Protein AF-A0A103YLN3-F1 (afdb_monomer_lite)

Radius of gyration: 15.43 Å; chains: 1; bounding box: 35×19×42 Å

pLDDT: mean 93.22, std 8.46, range [53.44, 98.62]

Secondary structure (DSSP, 8-state):
-EEEE---S-HHHHHHHHHHTTS--SS-SSHHHHHHHHHHHHHHHHHHHHHH--EEEE----HHHHHHHHHHHTTSPPP-

Structure (mmCIF, N/CA/C/O backbone):
data_AF-A0A103YLN3-F1
#
_entry.id   AF-A0A103YLN3-F1
#
loop_
_atom_site.group_PDB
_atom_site.id
_atom_site.type_symbol
_atom_site.label_atom_id
_atom_site.label_alt_id
_atom_site.label_comp_id
_atom_site.label_asym_id
_atom_site.label_entity_id
_atom_site.label_seq_id
_atom_site.pdbx_PDB_ins_code
_atom_site.Cartn_x
_atom_site.Cartn_y
_atom_site.Cartn_z
_atom_site.occupancy
_atom_site.B_iso_or_equiv
_atom_site.auth_seq_id
_atom_site.auth_comp_id
_atom_site.auth_asym_id
_atom_site.auth_atom_id
_atom_site.pdbx_PDB_model_num
ATOM 1 N N . MET A 1 1 ? -4.860 8.448 -15.129 1.00 85.38 1 MET A N 1
ATOM 2 C CA . MET A 1 1 ? -5.282 8.451 -13.709 1.00 85.38 1 MET A CA 1
ATOM 3 C C . MET A 1 1 ? -4.088 8.096 -12.837 1.00 85.38 1 MET A C 1
ATOM 5 O O . MET A 1 1 ? -3.193 7.412 -13.322 1.00 85.38 1 MET A O 1
ATOM 9 N N . GLY A 1 2 ? -4.031 8.607 -11.606 1.00 92.56 2 GLY A N 1
ATOM 10 C CA . GLY A 1 2 ? -2.933 8.351 -10.672 1.00 92.56 2 GLY A CA 1
ATOM 11 C C . GLY A 1 2 ? -3.455 7.786 -9.356 1.00 92.56 2 GLY A C 1
ATOM 12 O O . GLY A 1 2 ? -4.437 8.301 -8.824 1.00 92.56 2 GLY A O 1
ATOM 13 N N . PHE A 1 3 ? -2.807 6.748 -8.836 1.00 94.94 3 PHE A N 1
ATOM 14 C CA . PHE A 1 3 ? -3.217 6.054 -7.619 1.00 94.94 3 PHE A CA 1
ATOM 15 C C . PHE A 1 3 ? -2.135 6.153 -6.546 1.00 94.94 3 PHE A C 1
ATOM 17 O O . PHE A 1 3 ? -0.953 5.947 -6.816 1.00 94.94 3 PHE A O 1
ATOM 24 N N . LYS A 1 4 ? -2.542 6.426 -5.304 1.00 97.62 4 LYS A N 1
ATOM 25 C CA . LYS A 1 4 ? -1.680 6.318 -4.123 1.00 97.62 4 LYS A CA 1
ATOM 26 C C . LYS A 1 4 ? -2.089 5.086 -3.328 1.00 97.62 4 LYS A C 1
ATOM 28 O O . LYS A 1 4 ? -3.162 5.068 -2.730 1.00 97.62 4 LYS A O 1
ATOM 33 N N . LEU A 1 5 ? -1.220 4.085 -3.291 1.00 98.00 5 LEU A N 1
ATOM 34 C CA . LEU A 1 5 ? -1.433 2.872 -2.515 1.00 98.00 5 LEU A CA 1
ATOM 35 C C . LEU A 1 5 ? -0.838 3.037 -1.109 1.00 98.00 5 LEU A C 1
ATOM 37 O O . LEU A 1 5 ? 0.347 3.335 -0.953 1.00 98.00 5 LEU A O 1
ATOM 41 N N . VAL A 1 6 ? -1.666 2.828 -0.085 1.00 98.31 6 VAL A N 1
ATOM 42 C CA . VAL A 1 6 ? -1.310 2.869 1.346 1.00 98.31 6 VAL A CA 1
ATOM 43 C C . VAL A 1 6 ? -1.852 1.625 2.047 1.00 98.31 6 VAL A C 1
ATOM 45 O O . VAL A 1 6 ? -2.771 0.985 1.547 1.00 98.31 6 VAL A O 1
ATOM 48 N N . ARG A 1 7 ? -1.338 1.297 3.239 1.00 97.81 7 ARG A N 1
ATOM 49 C CA . ARG A 1 7 ? -1.941 0.247 4.084 1.00 97.81 7 ARG A CA 1
ATOM 50 C C . ARG A 1 7 ? -3.241 0.691 4.757 1.00 97.81 7 ARG A C 1
ATOM 52 O O . ARG A 1 7 ? -4.039 -0.159 5.120 1.00 97.81 7 ARG A O 1
ATOM 59 N N . GLY A 1 8 ? -3.426 2.000 4.929 1.00 97.00 8 GLY A N 1
ATOM 60 C CA . GLY A 1 8 ? -4.479 2.610 5.742 1.00 97.00 8 GLY A CA 1
ATOM 61 C C . GLY A 1 8 ? -3.908 3.282 6.996 1.00 97.00 8 GLY A C 1
ATOM 62 O O . GLY 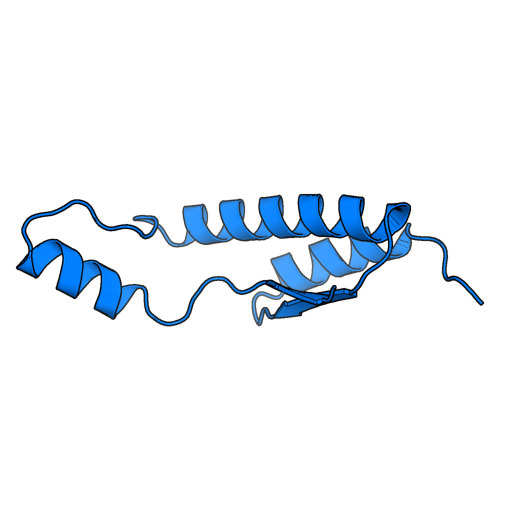A 1 8 ? -2.802 2.962 7.427 1.00 97.00 8 GLY A O 1
ATOM 63 N N . ALA A 1 9 ? -4.648 4.240 7.557 1.00 97.38 9 ALA A N 1
ATOM 64 C CA . ALA A 1 9 ? -4.231 5.020 8.731 1.00 97.38 9 ALA A CA 1
ATOM 65 C C . ALA A 1 9 ? -5.150 4.837 9.955 1.00 97.38 9 ALA A C 1
ATOM 67 O O . ALA A 1 9 ? -4.808 5.274 11.049 1.00 97.38 9 ALA A O 1
ATOM 68 N N . TYR A 1 10 ? -6.303 4.179 9.792 1.00 97.44 10 TYR A N 1
ATOM 69 C C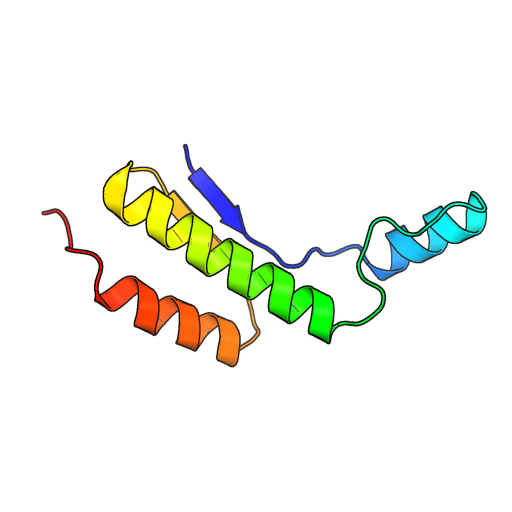A . TYR A 1 10 ? -7.401 4.220 10.766 1.00 97.44 10 TYR A CA 1
ATOM 70 C C . TYR A 1 10 ? -7.780 2.855 11.360 1.00 97.44 10 TYR A C 1
ATOM 72 O O . TYR A 1 10 ? -8.832 2.733 11.971 1.00 97.44 10 TYR A O 1
ATOM 80 N N . MET A 1 11 ? -6.933 1.824 11.257 1.00 96.12 11 MET A N 1
ATOM 81 C CA . MET A 1 11 ? -7.280 0.442 11.648 1.00 96.12 11 MET A CA 1
ATOM 82 C C . MET A 1 11 ? -7.803 0.306 13.084 1.00 96.12 11 MET A C 1
ATOM 84 O O . MET A 1 11 ? -8.691 -0.498 13.343 1.00 96.12 11 MET A O 1
ATOM 88 N N . SER A 1 12 ? -7.250 1.072 14.030 1.00 96.19 12 SER A N 1
ATOM 89 C CA . SER A 1 12 ? -7.723 1.069 15.421 1.00 96.19 12 SER A CA 1
ATOM 90 C C . SER A 1 12 ? -9.131 1.660 15.536 1.00 96.19 12 SER A C 1
ATOM 92 O O . SER A 1 12 ? -9.998 1.068 16.174 1.00 96.19 12 SER A O 1
ATOM 94 N N . SER A 1 13 ? -9.375 2.797 14.881 1.00 98.25 13 SER A N 1
ATOM 95 C CA . SER A 1 13 ? -10.675 3.472 14.885 1.00 98.25 13 SER A CA 1
ATOM 96 C C . SER A 1 13 ? -11.743 2.658 14.156 1.00 98.25 13 SER A C 1
ATOM 98 O O . SER A 1 13 ? -12.832 2.503 14.693 1.00 98.25 13 SER A O 1
ATOM 100 N N . GLU A 1 14 ? -11.414 2.062 13.008 1.00 98.44 14 GLU A N 1
ATOM 101 C CA . GLU A 1 14 ? -12.313 1.177 12.251 1.00 98.44 14 GLU A CA 1
ATOM 102 C C . GLU A 1 14 ? -12.752 -0.038 13.077 1.00 98.44 14 GLU A C 1
ATOM 104 O O . GLU A 1 14 ? -13.933 -0.372 13.132 1.00 98.44 14 GLU A O 1
ATOM 109 N N . ARG A 1 15 ? -11.821 -0.680 13.797 1.00 97.69 15 ARG A N 1
ATOM 110 C CA . ARG A 1 15 ? -12.161 -1.798 14.694 1.00 97.69 15 ARG A CA 1
ATOM 111 C C . ARG A 1 15 ? -13.046 -1.359 15.857 1.00 97.69 15 ARG A C 1
ATOM 113 O O . ARG A 1 15 ? -13.998 -2.059 16.188 1.00 97.69 15 ARG A O 1
ATOM 120 N N . LYS A 1 16 ? -12.750 -0.208 16.473 1.00 98.38 16 LYS A N 1
ATOM 121 C CA . LYS A 1 16 ? -13.578 0.350 17.556 1.00 98.38 16 LYS A CA 1
ATOM 122 C C . LYS A 1 16 ? -14.991 0.664 17.070 1.00 98.38 16 LYS A C 1
ATOM 124 O O . LYS A 1 16 ? -15.948 0.336 17.766 1.00 98.38 16 LYS A O 1
ATOM 129 N N . LEU A 1 17 ? -15.110 1.260 15.884 1.00 98.50 17 LEU A N 1
ATOM 130 C CA . LEU A 1 17 ? -16.391 1.589 15.273 1.00 98.50 17 LEU A CA 1
ATOM 131 C C . LEU A 1 17 ? -17.194 0.320 14.968 1.00 98.50 17 LEU A C 1
ATOM 133 O O . LEU A 1 17 ? -18.330 0.210 15.422 1.00 98.50 17 LEU A O 1
ATOM 137 N N . ALA A 1 18 ? -16.590 -0.665 14.301 1.00 98.56 18 ALA A N 1
ATOM 138 C CA . ALA A 1 18 ? -17.245 -1.937 14.002 1.00 98.56 18 ALA A CA 1
ATOM 139 C C . ALA A 1 18 ? -17.750 -2.644 15.272 1.00 98.56 18 ALA A C 1
ATOM 141 O O . ALA A 1 18 ? -18.905 -3.061 15.332 1.00 98.56 18 ALA A O 1
ATOM 142 N N . ASN A 1 19 ? -16.931 -2.672 16.330 1.00 98.25 19 ASN A N 1
ATOM 143 C CA . ASN A 1 19 ? -17.331 -3.225 17.623 1.00 98.25 19 ASN A CA 1
ATOM 144 C C . ASN A 1 19 ? -18.508 -2.459 18.253 1.00 98.25 19 ASN A C 1
ATOM 146 O O . ASN A 1 19 ? -19.427 -3.081 18.771 1.00 98.25 19 ASN A O 1
ATOM 150 N N . SER A 1 20 ? -18.514 -1.121 18.186 1.00 98.62 20 SER A N 1
ATOM 151 C CA . SER A 1 20 ? -19.627 -0.309 18.711 1.00 98.62 20 SER A CA 1
ATOM 152 C C . SER A 1 20 ? -20.947 -0.523 17.965 1.00 98.62 20 SER A C 1
ATOM 154 O O . SER A 1 20 ? -22.015 -0.341 18.541 1.00 98.62 20 SER A O 1
ATOM 156 N N . LEU A 1 21 ? -20.866 -0.924 16.696 1.00 98.56 21 LEU A N 1
ATOM 157 C CA . LEU A 1 21 ? -22.011 -1.218 15.840 1.00 98.56 21 LEU A CA 1
ATOM 158 C C . LEU A 1 21 ? -22.396 -2.706 15.863 1.00 98.56 21 LEU A C 1
ATOM 160 O O . LEU A 1 21 ? -23.355 -3.086 15.197 1.00 98.56 21 LEU A O 1
ATOM 164 N N . CYS A 1 22 ? -21.665 -3.546 16.607 1.00 98.25 22 CYS A N 1
ATOM 165 C CA . CYS A 1 22 ? -21.814 -5.003 16.608 1.00 98.25 22 CYS A CA 1
ATOM 166 C C . CYS A 1 22 ? -21.744 -5.624 15.196 1.00 98.25 22 CYS A C 1
ATOM 168 O O . CYS A 1 22 ? -22.452 -6.588 14.904 1.00 98.25 22 CYS A O 1
ATOM 170 N N . VAL A 1 23 ? -20.890 -5.077 14.323 1.00 98.56 23 VAL A N 1
ATOM 171 C CA . VAL A 1 23 ? -20.645 -5.587 12.962 1.00 98.56 23 VAL A CA 1
ATOM 172 C C . VAL A 1 23 ? -19.212 -6.089 12.810 1.00 98.56 23 VAL A C 1
ATOM 174 O O . VAL A 1 23 ? -18.326 -5.768 13.605 1.00 98.56 23 VAL A O 1
ATOM 177 N N . GLU A 1 24 ? -18.969 -6.875 11.763 1.00 98.00 24 GLU A N 1
ATOM 178 C CA . GLU A 1 24 ? -17.619 -7.308 11.412 1.00 98.00 24 GLU A CA 1
ATOM 179 C C . GLU A 1 24 ? -16.732 -6.110 11.035 1.00 98.00 24 GLU A C 1
ATOM 181 O O . GLU A 1 24 ? -17.174 -5.148 10.403 1.00 98.00 24 GLU A O 1
ATOM 186 N N . SER A 1 25 ? -15.459 -6.159 11.436 1.00 98.06 25 SER A N 1
ATOM 187 C CA . SER A 1 25 ? -14.510 -5.104 11.093 1.00 98.06 25 SER A CA 1
ATOM 188 C C . SER A 1 25 ? -14.178 -5.127 9.597 1.00 98.06 25 SER A C 1
ATOM 190 O O . SER A 1 25 ? -13.824 -6.183 9.078 1.00 98.06 25 SER A O 1
ATOM 192 N N . PRO A 1 26 ? -14.185 -3.971 8.904 1.00 97.50 26 PRO A N 1
ATOM 193 C CA . PRO A 1 26 ? -13.857 -3.915 7.478 1.00 97.50 26 PRO A CA 1
ATOM 194 C C . PRO A 1 26 ? -12.349 -4.037 7.198 1.00 97.50 26 PRO A C 1
ATOM 196 O O . PRO A 1 26 ? -11.928 -4.055 6.043 1.00 97.50 26 PRO A O 1
ATOM 199 N N . VAL A 1 27 ? -11.509 -4.078 8.237 1.00 97.81 27 VAL A N 1
ATOM 200 C CA . VAL A 1 27 ? -10.050 -4.168 8.113 1.00 97.81 27 VAL A CA 1
ATOM 201 C C . VAL A 1 27 ? -9.554 -5.534 8.566 1.00 97.81 27 VAL A C 1
ATOM 203 O O . VAL A 1 27 ? -10.123 -6.159 9.456 1.00 97.81 27 VAL A O 1
ATOM 206 N N . HIS A 1 28 ? -8.438 -5.989 7.997 1.00 98.06 28 HIS A N 1
ATOM 207 C CA . HIS A 1 28 ? -7.856 -7.275 8.376 1.00 98.06 28 HIS A CA 1
ATOM 208 C C . HIS A 1 28 ? -7.516 -7.358 9.871 1.00 98.06 28 HIS A C 1
ATOM 210 O O . HIS A 1 28 ? -7.085 -6.384 10.501 1.00 98.06 28 HIS A O 1
ATOM 216 N N . ASN A 1 29 ? -7.661 -8.561 10.425 1.00 95.62 29 ASN A N 1
ATOM 217 C CA . ASN A 1 29 ? -7.441 -8.825 11.845 1.00 95.62 29 ASN A CA 1
ATOM 218 C C . ASN A 1 29 ? -5.955 -8.783 12.222 1.00 95.62 29 ASN A C 1
ATOM 220 O O . ASN A 1 29 ? -5.609 -8.260 13.283 1.00 95.62 29 ASN A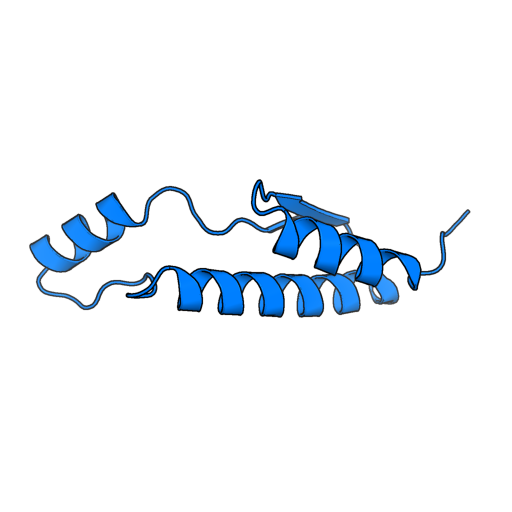 O 1
ATOM 224 N N . ARG A 1 30 ? -5.061 -9.284 11.356 1.00 96.19 30 ARG A N 1
ATOM 225 C CA . ARG A 1 30 ? -3.612 -9.298 11.607 1.00 96.19 30 ARG A CA 1
ATOM 226 C C . ARG A 1 30 ? -2.881 -8.327 10.691 1.00 96.19 30 ARG A C 1
ATOM 228 O O . ARG A 1 30 ? -3.210 -8.169 9.520 1.00 96.19 30 ARG A O 1
ATOM 235 N N . ILE A 1 31 ? -1.818 -7.725 11.222 1.00 95.81 31 ILE A N 1
ATOM 236 C CA . ILE A 1 31 ? -0.957 -6.815 10.457 1.00 95.81 31 ILE A CA 1
ATOM 237 C C . ILE A 1 31 ? -0.293 -7.511 9.260 1.00 95.81 31 ILE A C 1
ATOM 239 O O . ILE A 1 31 ? -0.145 -6.907 8.200 1.00 95.81 31 ILE A O 1
ATOM 243 N N . ASN A 1 32 ? 0.039 -8.797 9.408 1.00 97.50 32 ASN A N 1
ATOM 244 C CA . ASN A 1 32 ? 0.639 -9.598 8.349 1.00 97.50 32 ASN A CA 1
ATOM 245 C C . ASN A 1 32 ? -0.310 -9.771 7.151 1.00 97.50 32 ASN A C 1
ATOM 247 O O . ASN A 1 32 ? 0.111 -9.654 6.004 1.00 97.50 32 ASN A O 1
ATOM 251 N N . ASP A 1 33 ? -1.610 -9.928 7.404 1.00 98.12 33 ASP A N 1
ATOM 252 C CA . ASP A 1 33 ? -2.617 -9.990 6.342 1.00 98.12 33 ASP A CA 1
ATOM 253 C C . ASP A 1 33 ? -2.677 -8.654 5.588 1.00 98.12 33 ASP A C 1
ATOM 255 O O . ASP A 1 33 ? -2.721 -8.629 4.359 1.00 98.12 33 ASP A O 1
ATOM 259 N N . THR A 1 34 ? -2.592 -7.517 6.298 1.00 97.88 34 THR A N 1
ATOM 260 C CA . THR A 1 34 ? -2.492 -6.189 5.662 1.00 97.88 34 THR A CA 1
ATOM 261 C C . THR A 1 34 ? -1.218 -6.054 4.829 1.00 97.88 34 THR A C 1
ATOM 263 O O . THR A 1 34 ? -1.246 -5.434 3.768 1.00 97.88 34 THR A O 1
ATOM 266 N N . HIS A 1 35 ? -0.093 -6.617 5.277 1.00 97.62 35 HIS A N 1
ATOM 267 C CA . HIS A 1 35 ? 1.152 -6.621 4.504 1.00 97.62 35 HIS A CA 1
ATOM 268 C C . HIS A 1 35 ? 1.016 -7.436 3.217 1.00 97.62 35 HIS A C 1
ATOM 270 O O . HIS A 1 35 ? 1.361 -6.932 2.148 1.00 97.62 35 HIS A O 1
ATOM 276 N N . HIS A 1 36 ? 0.450 -8.640 3.297 1.00 98.19 36 HIS A N 1
ATOM 277 C CA . HIS A 1 36 ? 0.208 -9.475 2.124 1.00 98.19 36 HIS A CA 1
ATOM 278 C C . HIS A 1 36 ? -0.764 -8.828 1.137 1.00 98.19 36 HIS A C 1
ATOM 280 O O . HIS A 1 36 ? -0.487 -8.820 -0.061 1.00 98.19 36 HIS A O 1
ATOM 286 N N . CYS A 1 37 ? -1.868 -8.256 1.622 1.00 98.31 37 CYS A N 1
ATOM 287 C CA . CYS A 1 37 ? -2.828 -7.539 0.786 1.00 98.31 37 CYS A CA 1
ATOM 288 C C . CYS A 1 37 ? -2.167 -6.343 0.083 1.00 98.31 37 CYS A C 1
ATOM 290 O O . CYS A 1 37 ? -2.229 -6.234 -1.140 1.00 98.31 37 CYS A O 1
ATOM 292 N N . PHE A 1 38 ? -1.430 -5.512 0.828 1.00 98.31 38 PHE A N 1
ATOM 293 C CA . PHE A 1 38 ? -0.696 -4.376 0.268 1.00 98.31 38 PHE A CA 1
ATOM 294 C C . PHE A 1 38 ? 0.299 -4.799 -0.820 1.00 98.31 38 PHE A C 1
ATOM 296 O O . PHE A 1 38 ? 0.300 -4.209 -1.896 1.00 98.31 38 PHE A O 1
ATOM 303 N N . ASN A 1 39 ? 1.118 -5.827 -0.567 1.00 97.69 39 ASN A N 1
ATOM 304 C CA . ASN A 1 39 ? 2.111 -6.297 -1.536 1.00 97.69 39 ASN A CA 1
ATOM 305 C C . ASN A 1 39 ? 1.447 -6.870 -2.802 1.00 97.69 39 ASN A C 1
ATOM 307 O O . ASN A 1 39 ? 1.914 -6.592 -3.906 1.00 97.69 39 ASN A O 1
ATOM 311 N N . LYS A 1 40 ? 0.333 -7.608 -2.668 1.00 98.00 40 LYS A N 1
ATOM 312 C CA . LYS A 1 40 ? -0.445 -8.106 -3.818 1.00 98.00 40 LYS A CA 1
ATOM 313 C C . LYS A 1 40 ? -1.020 -6.960 -4.651 1.00 98.00 40 LYS A C 1
ATOM 315 O O . LYS A 1 40 ? -0.841 -6.951 -5.864 1.00 98.00 40 LYS A O 1
ATOM 320 N N . CYS A 1 41 ? -1.646 -5.975 -4.007 1.00 97.69 41 CYS A N 1
ATOM 321 C CA . CYS A 1 41 ? -2.169 -4.791 -4.689 1.00 97.69 41 CYS A CA 1
ATOM 322 C C . CYS A 1 41 ? -1.056 -3.985 -5.367 1.00 97.69 41 CYS A C 1
ATOM 324 O O . CYS A 1 41 ? -1.242 -3.520 -6.483 1.00 97.69 41 CYS A O 1
ATOM 326 N N . ALA A 1 42 ? 0.107 -3.836 -4.726 1.00 96.44 42 ALA A N 1
ATOM 327 C CA . ALA A 1 42 ? 1.242 -3.137 -5.320 1.00 96.44 42 ALA A CA 1
ATOM 328 C C . ALA A 1 42 ? 1.728 -3.844 -6.590 1.00 96.44 42 ALA A C 1
ATOM 330 O O . ALA A 1 42 ? 1.920 -3.182 -7.602 1.00 96.44 42 ALA A O 1
ATOM 331 N N . SER A 1 43 ? 1.861 -5.175 -6.553 1.00 95.06 43 SER A N 1
ATOM 332 C CA . SER A 1 43 ? 2.239 -5.972 -7.724 1.00 95.06 43 SER A CA 1
ATOM 333 C C . SER A 1 43 ? 1.226 -5.840 -8.860 1.00 95.06 43 SER A C 1
ATOM 335 O O . SER A 1 43 ? 1.627 -5.608 -9.994 1.00 95.06 43 SER A O 1
ATOM 337 N N . PHE A 1 44 ? -0.070 -5.951 -8.552 1.00 94.38 44 PHE A N 1
ATOM 338 C CA . PHE A 1 44 ? -1.144 -5.791 -9.534 1.00 94.38 44 PHE A CA 1
ATOM 339 C C . PHE A 1 44 ? -1.107 -4.399 -10.174 1.00 94.38 44 PHE A C 1
ATOM 341 O O . PHE A 1 44 ? -1.049 -4.267 -11.387 1.00 94.38 44 PHE A O 1
ATOM 348 N N . MET A 1 45 ? -1.051 -3.347 -9.356 1.00 94.44 45 MET A N 1
ATOM 349 C CA . MET A 1 45 ? -1.029 -1.978 -9.866 1.00 94.44 45 MET A CA 1
ATOM 350 C C . MET A 1 45 ? 0.239 -1.673 -10.669 1.00 94.44 45 MET A C 1
ATOM 352 O O . MET A 1 45 ? 0.162 -0.883 -11.604 1.00 94.44 45 MET A O 1
ATOM 356 N N . LEU A 1 46 ? 1.393 -2.261 -10.318 1.00 93.00 46 LEU A N 1
ATOM 357 C CA . LEU A 1 46 ? 2.617 -2.126 -11.114 1.00 93.00 46 LEU A CA 1
ATOM 358 C C . LEU A 1 46 ? 2.443 -2.702 -12.520 1.00 93.00 46 LEU A C 1
ATOM 360 O O . LEU A 1 46 ? 2.870 -2.070 -13.485 1.00 93.00 46 LEU A O 1
ATOM 364 N N . ASP A 1 47 ? 1.824 -3.877 -12.622 1.00 91.44 47 ASP A N 1
ATOM 365 C CA . ASP A 1 47 ? 1.559 -4.541 -13.898 1.00 91.44 47 ASP A CA 1
ATOM 366 C C . ASP A 1 47 ? 0.645 -3.677 -14.781 1.00 91.44 47 ASP A C 1
ATOM 368 O O . ASP A 1 47 ? 1.000 -3.337 -15.914 1.00 91.44 47 ASP A O 1
ATOM 372 N N . GLU A 1 48 ? -0.449 -3.177 -14.202 1.00 91.44 48 GLU A N 1
ATOM 373 C CA . GLU A 1 48 ? -1.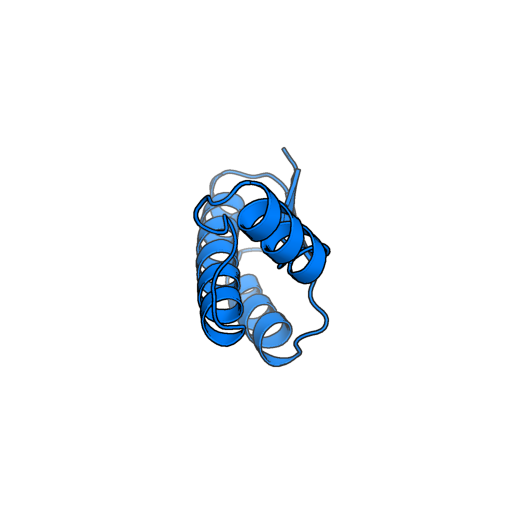402 -2.294 -14.881 1.00 91.44 48 GLU A CA 1
ATOM 374 C C . GLU A 1 48 ? -0.748 -0.998 -15.392 1.00 91.44 48 GLU A C 1
ATOM 376 O O . GLU A 1 48 ? -0.938 -0.613 -16.548 1.00 91.44 48 GLU A O 1
ATOM 381 N N . VAL A 1 49 ? 0.063 -0.311 -14.572 1.00 91.19 49 VAL A N 1
ATOM 382 C CA . VAL A 1 49 ? 0.706 0.943 -15.018 1.00 91.19 49 VAL A CA 1
ATOM 383 C C . VAL A 1 49 ? 1.854 0.709 -16.000 1.00 91.19 49 VAL A C 1
ATOM 385 O O . VAL A 1 49 ? 2.156 1.610 -16.786 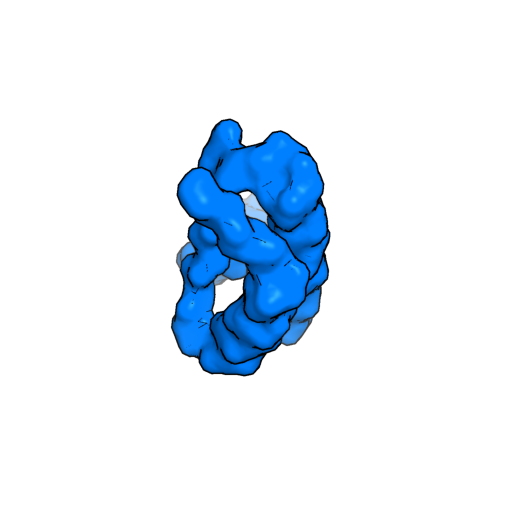1.00 91.19 49 VAL A O 1
ATOM 388 N N . SER A 1 50 ? 2.476 -0.476 -15.995 1.00 87.88 50 SER A N 1
ATOM 389 C CA . SER A 1 50 ? 3.554 -0.814 -16.935 1.00 87.88 50 SER A CA 1
ATOM 390 C C . SER A 1 50 ? 3.059 -0.886 -18.386 1.00 87.88 50 SER A C 1
ATOM 392 O O . SER A 1 50 ? 3.766 -0.471 -19.310 1.00 87.88 50 SER A O 1
ATOM 394 N N . THR A 1 51 ? 1.813 -1.327 -18.581 1.00 82.62 51 THR A N 1
ATOM 395 C CA . THR A 1 51 ? 1.198 -1.542 -19.898 1.00 82.62 51 THR A CA 1
ATOM 396 C C . THR A 1 51 ? 0.198 -0.441 -20.268 1.00 82.62 51 THR A C 1
ATOM 398 O O . THR A 1 51 ? 0.261 0.097 -21.375 1.00 82.62 51 THR A O 1
ATOM 401 N N . GLY A 1 52 ? -0.683 -0.048 -19.342 1.00 75.81 52 GLY A N 1
ATOM 402 C CA . GLY A 1 52 ? -1.857 0.798 -19.604 1.00 75.81 52 GLY A CA 1
ATOM 403 C C . GLY A 1 52 ? -1.653 2.306 -19.430 1.00 75.81 52 GLY A C 1
ATOM 404 O O . GLY A 1 52 ? -2.527 3.094 -19.791 1.00 75.81 52 GLY A O 1
ATOM 405 N N . GLY A 1 53 ? -0.496 2.733 -18.914 1.00 77.62 53 GLY A N 1
ATOM 406 C CA . GLY A 1 53 ? -0.236 4.135 -18.578 1.00 77.62 53 GLY A CA 1
ATOM 407 C C . GLY A 1 53 ? -0.992 4.612 -17.328 1.00 77.62 53 GLY A C 1
ATOM 408 O O . GLY A 1 53 ? -1.942 3.999 -16.853 1.00 77.62 53 GLY A O 1
ATOM 409 N N . GLY A 1 54 ? -0.543 5.729 -16.754 1.00 87.94 54 GLY A N 1
ATOM 410 C CA . GLY A 1 54 ? -0.998 6.209 -15.446 1.00 87.94 54 GLY A CA 1
ATOM 411 C C . GLY A 1 54 ? 0.161 6.339 -14.464 1.00 87.94 54 GLY A C 1
ATOM 412 O O . GLY A 1 54 ? 1.322 6.231 -14.846 1.00 87.94 54 GLY A O 1
ATOM 413 N N . GLY A 1 55 ? -0.153 6.623 -13.202 1.00 91.81 55 GLY A N 1
ATOM 414 C CA . GLY A 1 55 ? 0.852 6.801 -12.156 1.00 91.81 55 GLY A CA 1
ATOM 415 C C . GLY A 1 55 ? 0.508 6.008 -10.907 1.00 91.81 55 GLY A C 1
ATOM 416 O O . GLY A 1 55 ? -0.650 5.970 -10.492 1.00 91.81 55 GLY A O 1
ATOM 417 N N . LEU A 1 56 ? 1.520 5.415 -10.285 1.00 94.56 56 LEU A N 1
ATOM 418 C CA . LEU A 1 56 ? 1.393 4.720 -9.012 1.00 94.56 56 LEU A CA 1
ATOM 419 C C . LEU A 1 56 ? 2.378 5.315 -8.007 1.00 94.56 56 LEU A C 1
ATOM 421 O O . LEU A 1 56 ? 3.581 5.353 -8.248 1.00 94.56 56 LEU A O 1
ATOM 425 N N . ILE A 1 57 ? 1.865 5.741 -6.856 1.00 96.44 57 ILE A N 1
ATOM 426 C CA . ILE A 1 57 ? 2.664 6.094 -5.684 1.00 96.44 57 ILE A CA 1
ATOM 427 C C . ILE A 1 57 ? 2.491 4.983 -4.658 1.00 96.44 57 ILE A C 1
ATOM 429 O O . ILE A 1 57 ? 1.397 4.783 -4.127 1.00 96.44 57 ILE A O 1
ATOM 433 N N . VAL A 1 58 ? 3.581 4.292 -4.334 1.00 97.25 58 VAL A N 1
ATOM 434 C CA . VAL A 1 58 ? 3.606 3.288 -3.265 1.00 97.25 58 VAL A CA 1
ATOM 435 C C . VAL A 1 58 ? 4.067 3.959 -1.974 1.00 97.25 58 VAL A C 1
ATOM 437 O O . VAL A 1 58 ? 5.252 4.205 -1.766 1.00 97.25 58 VAL A O 1
ATOM 440 N N . ALA A 1 59 ? 3.118 4.291 -1.099 1.00 97.94 59 ALA A N 1
ATOM 441 C CA . ALA A 1 59 ? 3.384 5.024 0.135 1.00 97.94 59 ALA A CA 1
ATOM 442 C C . ALA A 1 59 ? 3.576 4.053 1.310 1.00 97.94 59 ALA A C 1
ATOM 444 O O . ALA A 1 59 ? 2.618 3.606 1.949 1.00 97.94 59 ALA A O 1
ATOM 445 N N . THR A 1 60 ? 4.838 3.716 1.589 1.00 97.69 60 THR A N 1
ATOM 446 C CA . THR A 1 60 ? 5.225 2.757 2.630 1.00 97.69 60 THR A CA 1
ATOM 447 C C . THR A 1 60 ? 6.514 3.175 3.339 1.00 97.69 60 THR A C 1
ATOM 449 O O . THR A 1 60 ? 7.464 3.605 2.698 1.00 97.69 60 THR A O 1
ATOM 452 N N . HIS A 1 61 ? 6.560 2.981 4.660 1.00 97.00 61 HIS A N 1
ATOM 453 C CA . HIS A 1 61 ? 7.801 2.993 5.453 1.00 97.00 61 HIS A CA 1
ATOM 454 C C . HIS A 1 61 ? 8.337 1.579 5.724 1.00 97.00 61 HIS A C 1
ATOM 456 O O . HIS A 1 61 ? 9.418 1.419 6.279 1.00 97.00 61 HIS A O 1
ATOM 462 N N . ASN A 1 62 ? 7.584 0.536 5.357 1.00 97.69 62 ASN A N 1
ATOM 463 C CA . ASN A 1 62 ? 8.066 -0.837 5.434 1.00 97.69 62 ASN A CA 1
ATOM 464 C C . ASN A 1 62 ? 9.127 -1.046 4.340 1.00 97.69 62 ASN A C 1
ATOM 466 O O . ASN A 1 62 ? 8.800 -0.979 3.149 1.00 97.69 62 ASN A O 1
ATOM 470 N N . LEU A 1 63 ? 10.369 -1.272 4.775 1.00 97.62 63 LEU A N 1
ATOM 471 C CA . LEU A 1 63 ? 11.538 -1.436 3.915 1.00 97.62 63 LEU A CA 1
ATOM 472 C C . LEU A 1 63 ? 11.389 -2.627 2.969 1.00 97.62 63 LEU A C 1
ATOM 474 O O . LEU A 1 63 ? 11.659 -2.488 1.786 1.00 97.62 63 LEU A O 1
ATOM 478 N N . GLU A 1 64 ? 10.911 -3.769 3.459 1.00 97.19 64 GLU A N 1
ATOM 479 C CA . GLU A 1 64 ? 10.726 -4.977 2.649 1.00 97.19 64 GLU A CA 1
ATOM 480 C C . GLU A 1 64 ? 9.768 -4.724 1.476 1.00 97.19 64 GLU A C 1
ATOM 482 O O . GLU A 1 64 ? 10.104 -5.004 0.324 1.00 97.19 64 GLU A O 1
ATOM 487 N N . SER A 1 65 ? 8.606 -4.118 1.736 1.00 96.62 65 SER A N 1
ATOM 488 C CA . SER A 1 65 ? 7.657 -3.741 0.683 1.00 96.62 65 SER A CA 1
ATOM 489 C C . SER A 1 65 ? 8.244 -2.724 -0.289 1.00 96.62 65 SER A C 1
ATOM 491 O O . SER A 1 65 ? 8.055 -2.865 -1.495 1.00 96.62 65 SER A O 1
ATOM 493 N N . GLY A 1 66 ? 8.940 -1.702 0.220 1.00 96.31 66 GLY A N 1
ATOM 494 C CA . GLY A 1 66 ? 9.559 -0.674 -0.620 1.00 96.31 66 GLY A CA 1
ATOM 495 C C . GLY A 1 66 ? 10.619 -1.264 -1.549 1.00 96.31 66 GLY A C 1
ATOM 496 O O . GLY A 1 66 ? 10.601 -1.015 -2.752 1.00 96.31 66 GLY A O 1
ATOM 497 N N . THR A 1 67 ? 11.485 -2.114 -1.005 1.00 96.31 67 THR A N 1
ATOM 498 C CA . THR A 1 67 ? 12.526 -2.826 -1.747 1.00 96.31 67 THR A CA 1
ATOM 499 C C . THR A 1 67 ? 11.927 -3.779 -2.781 1.00 96.31 67 THR A C 1
ATOM 501 O O . THR A 1 67 ? 12.338 -3.749 -3.937 1.00 96.31 67 THR A O 1
ATOM 504 N N . THR A 1 68 ? 10.914 -4.568 -2.408 1.00 94.25 68 THR A N 1
ATOM 505 C CA . THR A 1 68 ? 10.231 -5.505 -3.321 1.00 94.25 68 THR A CA 1
ATOM 506 C C . THR A 1 68 ? 9.636 -4.779 -4.525 1.00 94.25 68 THR A C 1
ATOM 508 O O . THR A 1 68 ? 9.859 -5.173 -5.667 1.00 94.25 68 THR A O 1
ATOM 511 N N . VAL A 1 69 ? 8.920 -3.679 -4.279 1.00 94.25 69 VAL A N 1
ATOM 512 C CA . VAL A 1 69 ? 8.327 -2.856 -5.340 1.00 94.25 69 VAL A CA 1
ATOM 513 C C . VAL A 1 69 ? 9.393 -2.181 -6.199 1.00 94.25 69 VAL A C 1
ATOM 515 O O . VAL A 1 69 ? 9.228 -2.100 -7.410 1.00 94.25 69 VAL A O 1
ATOM 518 N N . SER A 1 70 ? 10.484 -1.708 -5.598 1.00 93.31 70 SER A N 1
ATOM 519 C CA . SER A 1 70 ? 11.591 -1.090 -6.333 1.00 93.31 70 SER A CA 1
ATOM 520 C C . SER A 1 70 ? 12.246 -2.077 -7.302 1.00 93.31 70 SER A C 1
ATOM 522 O O . SER A 1 70 ? 12.406 -1.774 -8.483 1.00 93.31 70 SER A O 1
ATOM 524 N N . TYR A 1 71 ? 12.540 -3.298 -6.839 1.00 93.00 71 TYR A N 1
ATOM 525 C CA . TYR A 1 71 ? 13.038 -4.357 -7.716 1.00 93.00 71 TYR A CA 1
ATOM 526 C C . TYR A 1 71 ? 12.046 -4.695 -8.824 1.00 93.00 71 TYR A C 1
ATOM 528 O O . TYR A 1 71 ? 12.465 -4.892 -9.962 1.00 93.00 71 TYR A O 1
ATOM 536 N N . ALA A 1 72 ? 10.751 -4.701 -8.507 1.00 89.69 72 ALA A N 1
ATOM 537 C CA . ALA A 1 72 ? 9.714 -4.921 -9.496 1.00 89.69 72 ALA A CA 1
ATOM 538 C C . ALA A 1 72 ? 9.642 -3.802 -10.546 1.00 89.69 72 ALA A C 1
ATOM 540 O O . ALA A 1 72 ? 9.565 -4.051 -11.739 1.00 89.69 72 ALA A O 1
ATOM 541 N N . ALA A 1 73 ? 9.761 -2.542 -10.149 1.00 88.62 73 ALA A N 1
ATOM 542 C CA . ALA A 1 73 ? 9.713 -1.435 -11.099 1.00 88.62 73 ALA A CA 1
ATOM 543 C C . ALA A 1 73 ? 10.885 -1.443 -12.102 1.00 88.62 73 ALA A C 1
ATOM 545 O O . ALA A 1 73 ? 10.745 -0.906 -13.199 1.00 88.62 73 ALA A O 1
ATOM 546 N N . ASN A 1 74 ? 12.025 -2.058 -11.763 1.00 86.38 74 ASN A N 1
ATOM 547 C CA . ASN A 1 74 ? 13.226 -2.044 -12.605 1.00 86.38 74 ASN A CA 1
ATOM 548 C C . ASN A 1 74 ? 13.071 -2.773 -13.949 1.00 86.38 74 ASN A C 1
ATOM 550 O O . ASN A 1 74 ? 13.841 -2.487 -14.864 1.00 86.38 74 ASN A O 1
ATOM 554 N N . TRP A 1 75 ? 12.114 -3.694 -14.093 1.00 79.31 75 TRP A N 1
ATOM 555 C CA . TRP A 1 75 ? 11.853 -4.342 -15.384 1.00 79.31 75 TRP A CA 1
ATOM 556 C C . TRP A 1 75 ? 10.977 -3.498 -16.316 1.00 79.31 75 TRP A C 1
ATOM 558 O O . TRP A 1 75 ? 10.844 -3.834 -17.492 1.00 79.31 75 TRP A O 1
ATOM 568 N N . ILE A 1 76 ? 10.352 -2.427 -15.815 1.00 78.88 76 ILE A N 1
ATOM 569 C CA . ILE A 1 76 ? 9.461 -1.585 -16.614 1.00 78.88 76 ILE A CA 1
ATOM 570 C C . ILE A 1 76 ? 10.324 -0.698 -17.526 1.00 78.88 76 ILE A C 1
ATOM 572 O O . ILE A 1 76 ? 11.141 0.078 -17.016 1.00 78.88 76 ILE A O 1
ATOM 576 N N . PRO A 1 77 ? 10.157 -0.765 -18.862 1.00 74.31 77 PRO A N 1
ATOM 577 C CA . PRO A 1 77 ? 10.914 0.075 -19.782 1.00 74.31 77 PRO A CA 1
ATOM 578 C C . PRO A 1 77 ? 10.688 1.557 -19.473 1.00 74.31 77 PRO A C 1
ATOM 580 O O . PRO A 1 77 ? 9.546 2.021 -19.404 1.00 74.31 77 PRO A O 1
ATOM 583 N N . LYS A 1 78 ? 11.774 2.318 -19.303 1.00 68.38 78 LYS A N 1
ATOM 584 C CA . LYS A 1 78 ? 11.681 3.774 -19.177 1.00 68.38 78 LYS A CA 1
ATOM 585 C C . LYS A 1 78 ? 11.270 4.341 -20.532 1.00 68.38 78 LYS A C 1
ATOM 587 O O . LYS A 1 78 ? 11.958 4.114 -21.521 1.00 68.38 78 LYS A O 1
ATOM 592 N N . ARG A 1 79 ? 10.135 5.038 -20.573 1.00 63.03 79 ARG A N 1
ATOM 593 C CA . ARG A 1 79 ? 9.734 5.812 -21.751 1.00 63.03 79 ARG A CA 1
ATOM 594 C C . ARG A 1 79 ? 10.535 7.117 -21.746 1.00 63.03 79 ARG A C 1
ATOM 596 O O . ARG A 1 79 ? 10.632 7.741 -20.688 1.00 63.03 79 ARG A O 1
ATOM 603 N N . GLU A 1 80 ? 11.151 7.435 -22.882 1.00 53.44 80 GLU A N 1
ATOM 604 C CA . GLU A 1 80 ? 11.870 8.695 -23.137 1.00 53.44 80 GLU A CA 1
ATOM 605 C C . GLU A 1 80 ? 10.920 9.898 -23.165 1.00 53.44 80 GLU A C 1
ATOM 607 O O . GLU A 1 80 ? 9.758 9.727 -23.611 1.00 53.44 80 GLU A O 1
#

Sequence (80 aa):
MGFKLVRGAYMSSERKLANSLCVESPVHNRINDTHHCFNKCASFMLDEVSTGGGGLIVATHNLESGTTVSYAANWIPKRE

InterPro domains:
  IPR002872 Proline dehydrogenase domain [PF01619] (1-71)
  IPR015659 Proline oxidase family [PTHR13914] (1-69)
  IPR029041 FAD-linked oxidoreductase-like [SSF51730] (2-73)

Foldseek 3Di:
DEDEQDLDDQQVVQVVVCVVVVHDRPHDPDPVVSVVVSLVVLLVVLVCCLPPNYYYHHD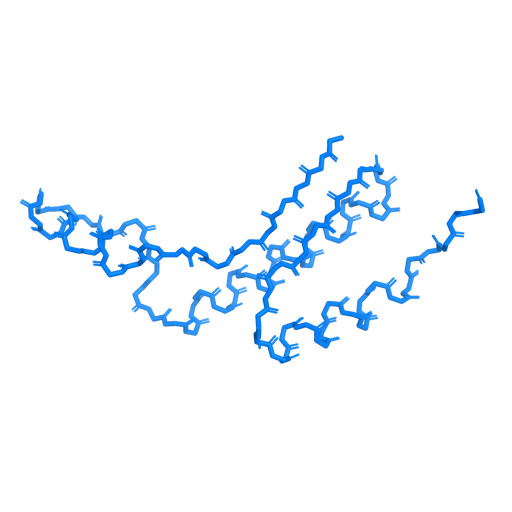DPPPVSVVVSVVVNVVRDDDD

Organism: Cynara cardunculus var. scolymus (NCBI:txid59895)